Protein AF-F5LAY6-F1 (afdb_monomer_lite)

Organism: Caldalkalibacillus thermarum (strain TA2.A1) (NCBI:txid986075)

Structure (mmCIF, N/CA/C/O backbone):
data_AF-F5LAY6-F1
#
_entry.id   AF-F5LAY6-F1
#
loop_
_atom_site.group_PDB
_atom_site.id
_atom_site.type_symbol
_atom_site.label_atom_id
_atom_site.label_alt_id
_atom_site.label_comp_id
_atom_site.label_asym_id
_atom_site.label_entity_id
_atom_site.label_seq_id
_atom_site.pdbx_PDB_ins_code
_atom_site.Cartn_x
_atom_site.Cartn_y
_atom_site.Cartn_z
_atom_site.occupancy
_atom_site.B_iso_or_equiv
_atom_site.auth_seq_id
_atom_site.auth_comp_id
_atom_site.auth_asym_id
_atom_site.auth_atom_id
_atom_site.pdbx_PDB_model_num
ATOM 1 N N . MET A 1 1 ? -7.547 -2.627 6.941 1.00 94.31 1 MET A N 1
ATOM 2 C CA . MET A 1 1 ? -6.527 -1.923 6.129 1.00 94.31 1 MET A CA 1
ATOM 3 C C . MET A 1 1 ? -5.927 -2.865 5.103 1.00 94.31 1 MET A C 1
ATOM 5 O O . MET A 1 1 ? -5.609 -4.009 5.427 1.00 94.31 1 MET A O 1
ATOM 9 N N . ALA A 1 2 ? -5.750 -2.391 3.878 1.00 96.81 2 ALA A N 1
ATOM 10 C CA . ALA A 1 2 ? -5.192 -3.175 2.783 1.00 96.81 2 ALA A CA 1
ATOM 11 C C . ALA A 1 2 ? -4.248 -2.331 1.922 1.00 96.81 2 ALA A C 1
ATOM 13 O O . ALA A 1 2 ? -4.343 -1.107 1.901 1.00 96.81 2 ALA A O 1
ATOM 14 N N . CYS A 1 3 ? -3.327 -3.002 1.239 1.00 97.81 3 CYS A N 1
ATOM 15 C CA . CYS A 1 3 ? -2.432 -2.422 0.251 1.00 97.81 3 CYS A CA 1
ATOM 16 C C . CYS A 1 3 ? -2.867 -2.886 -1.141 1.00 97.81 3 CYS A C 1
ATOM 18 O O . CYS A 1 3 ? -3.126 -4.078 -1.327 1.00 97.81 3 CYS A O 1
ATOM 20 N N . ALA A 1 4 ? -2.956 -1.963 -2.097 1.00 98.12 4 ALA A N 1
ATOM 21 C CA . ALA A 1 4 ? -3.187 -2.274 -3.503 1.00 98.12 4 ALA A CA 1
ATOM 22 C C . ALA A 1 4 ? -1.932 -1.942 -4.320 1.00 98.12 4 ALA A C 1
ATOM 24 O O . ALA A 1 4 ? -1.434 -0.817 -4.264 1.00 98.12 4 ALA A O 1
ATOM 25 N N . GLY A 1 5 ? -1.437 -2.926 -5.069 1.00 97.56 5 GLY A N 1
ATOM 26 C CA . GLY A 1 5 ? -0.146 -2.902 -5.756 1.00 97.56 5 GLY A CA 1
ATOM 27 C C . GLY A 1 5 ? 1.000 -3.496 -4.925 1.00 97.56 5 GLY A C 1
ATOM 28 O O . GLY A 1 5 ? 0.861 -3.794 -3.737 1.00 97.56 5 GLY A O 1
ATOM 29 N N . TRP A 1 6 ? 2.154 -3.691 -5.559 1.00 96.75 6 TRP A N 1
ATOM 30 C CA . TRP A 1 6 ? 3.392 -4.156 -4.928 1.00 96.75 6 TRP A CA 1
ATOM 31 C C . TRP A 1 6 ? 4.376 -2.999 -4.718 1.00 96.75 6 TRP A C 1
ATOM 33 O O . TRP A 1 6 ? 4.495 -2.149 -5.599 1.00 96.75 6 TRP A O 1
ATOM 43 N N . PRO A 1 7 ? 5.123 -2.981 -3.595 1.00 96.94 7 PRO A N 1
ATOM 44 C CA . PRO A 1 7 ? 6.133 -1.968 -3.326 1.00 96.94 7 PRO A CA 1
ATOM 45 C C . PRO A 1 7 ? 7.342 -2.209 -4.234 1.00 96.94 7 PRO A C 1
ATOM 47 O O . PRO A 1 7 ? 8.216 -3.031 -3.944 1.00 96.94 7 PRO A O 1
ATOM 50 N N . LYS A 1 8 ? 7.345 -1.538 -5.384 1.00 96.88 8 LYS A N 1
ATOM 51 C CA . LYS A 1 8 ? 8.428 -1.568 -6.369 1.00 96.88 8 LYS A CA 1
ATOM 52 C C . LYS A 1 8 ? 9.167 -0.238 -6.397 1.00 96.88 8 LYS A C 1
ATOM 54 O O . LYS A 1 8 ? 8.530 0.817 -6.458 1.00 96.88 8 LYS A O 1
ATOM 59 N N . SER A 1 9 ? 10.493 -0.285 -6.392 1.00 96.44 9 SER A N 1
ATOM 60 C CA . SER A 1 9 ? 11.362 0.888 -6.462 1.00 96.44 9 SER A CA 1
ATOM 61 C C . SER A 1 9 ? 12.680 0.546 -7.151 1.00 96.44 9 SER A C 1
ATOM 63 O O . SER A 1 9 ? 13.339 -0.427 -6.803 1.00 96.44 9 SER A O 1
ATOM 65 N N . ALA A 1 10 ? 13.118 1.397 -8.078 1.00 93.31 10 ALA A N 1
ATOM 66 C CA . ALA A 1 10 ? 14.460 1.300 -8.645 1.00 93.31 10 ALA A CA 1
ATOM 67 C C . ALA A 1 10 ? 15.536 1.620 -7.577 1.00 93.31 10 ALA A C 1
ATOM 69 O O . ALA A 1 10 ? 15.261 2.402 -6.658 1.00 93.31 10 ALA A O 1
ATOM 70 N N . PRO A 1 11 ? 16.760 1.070 -7.698 1.00 93.94 11 PRO A N 1
ATOM 71 C CA . PRO A 1 11 ? 17.211 0.156 -8.753 1.00 93.94 11 PRO A CA 1
ATOM 72 C C . PRO A 1 11 ? 16.831 -1.317 -8.517 1.00 93.94 11 PRO A C 1
ATOM 74 O O . PRO A 1 11 ? 17.081 -2.136 -9.395 1.00 93.94 11 PRO A O 1
ATOM 77 N N . ASP A 1 12 ? 16.258 -1.649 -7.357 1.00 94.69 12 ASP A N 1
ATOM 78 C CA . ASP A 1 12 ? 15.993 -3.037 -6.950 1.00 94.69 12 ASP A CA 1
ATOM 79 C C . ASP A 1 12 ? 14.876 -3.697 -7.773 1.00 94.69 12 ASP A C 1
ATOM 81 O O . ASP A 1 12 ? 14.871 -4.915 -7.954 1.00 94.69 12 ASP A O 1
ATOM 85 N N . ASP A 1 13 ? 13.957 -2.893 -8.313 1.00 96.19 13 ASP A N 1
ATOM 86 C CA . ASP A 1 13 ? 12.897 -3.327 -9.218 1.00 96.19 13 ASP A CA 1
ATOM 87 C C . ASP A 1 13 ? 12.905 -2.557 -10.540 1.00 96.19 13 ASP A C 1
ATOM 89 O O . ASP A 1 13 ? 13.234 -1.369 -10.604 1.00 96.19 13 ASP A O 1
ATOM 93 N N . ASP A 1 14 ? 12.413 -3.225 -11.582 1.00 94.62 14 ASP A N 1
ATOM 94 C CA . ASP A 1 14 ? 11.987 -2.573 -12.814 1.00 94.62 14 ASP A CA 1
ATOM 95 C C . ASP A 1 14 ? 10.589 -1.957 -12.623 1.00 94.62 14 ASP A C 1
ATOM 97 O O . ASP A 1 14 ? 9.644 -2.635 -12.206 1.00 94.62 14 ASP A O 1
ATOM 101 N N . VAL A 1 15 ? 10.460 -0.659 -12.905 1.00 94.12 15 VAL A N 1
ATOM 102 C CA . VAL A 1 15 ? 9.225 0.115 -12.721 1.00 94.12 15 VAL A CA 1
ATOM 103 C C . VAL A 1 15 ? 8.716 0.537 -14.093 1.00 94.12 15 VAL A C 1
ATOM 105 O O . VAL A 1 15 ? 9.242 1.464 -14.709 1.00 94.12 15 VAL A O 1
ATOM 108 N N . ARG A 1 16 ? 7.673 -0.148 -14.568 1.00 93.31 16 ARG A N 1
ATOM 109 C CA . ARG A 1 16 ? 7.069 0.072 -15.887 1.00 93.31 16 ARG A CA 1
ATOM 110 C C . ARG A 1 16 ? 5.583 0.374 -15.761 1.00 93.31 16 ARG A C 1
ATOM 112 O O . ARG A 1 16 ? 4.909 -0.155 -14.885 1.00 93.31 16 ARG A O 1
ATOM 119 N N . LEU A 1 17 ? 5.068 1.215 -16.656 1.00 87.38 17 LEU A N 1
ATOM 120 C CA . LEU A 1 17 ? 3.664 1.644 -16.633 1.00 87.38 17 LEU A CA 1
ATOM 121 C C . LEU A 1 17 ? 2.677 0.511 -16.954 1.00 87.38 17 LEU A C 1
ATOM 123 O O . LEU A 1 17 ? 1.517 0.589 -16.565 1.00 87.38 17 LEU A O 1
ATOM 127 N N . ASP A 1 18 ? 3.119 -0.519 -17.672 1.00 92.12 18 ASP A N 1
ATOM 128 C CA . ASP A 1 18 ? 2.318 -1.682 -18.065 1.00 92.12 18 ASP A CA 1
ATOM 129 C C . ASP A 1 18 ? 2.433 -2.857 -17.080 1.00 92.12 18 ASP A C 1
ATOM 131 O O . ASP A 1 18 ? 1.933 -3.950 -17.350 1.00 92.12 18 ASP A O 1
ATOM 135 N N . ASP A 1 19 ? 3.083 -2.648 -15.934 1.00 95.94 19 ASP A N 1
ATOM 136 C CA . ASP A 1 19 ? 3.276 -3.674 -14.922 1.00 95.94 19 ASP A CA 1
ATOM 137 C C . ASP A 1 19 ? 1.978 -3.915 -14.127 1.00 95.94 19 ASP A C 1
ATOM 139 O O . ASP A 1 19 ? 1.561 -3.050 -13.356 1.00 95.94 19 ASP A O 1
ATOM 143 N N . PRO A 1 20 ? 1.341 -5.097 -14.240 1.00 95.75 20 PRO A N 1
ATOM 144 C CA . PRO A 1 20 ? 0.066 -5.368 -13.576 1.00 95.75 20 PRO A CA 1
ATOM 145 C C . PRO A 1 20 ? 0.194 -5.493 -12.052 1.00 95.75 20 PRO A C 1
ATOM 147 O O . PRO A 1 20 ? -0.810 -5.656 -11.366 1.00 95.75 20 PRO A O 1
ATOM 150 N N . GLN A 1 21 ? 1.412 -5.478 -11.506 1.00 96.50 21 GLN A N 1
ATOM 151 C CA . GLN A 1 21 ? 1.645 -5.486 -10.064 1.00 96.50 21 GLN A CA 1
ATOM 152 C C . GLN A 1 21 ? 1.652 -4.072 -9.480 1.00 96.50 21 GLN A C 1
ATOM 154 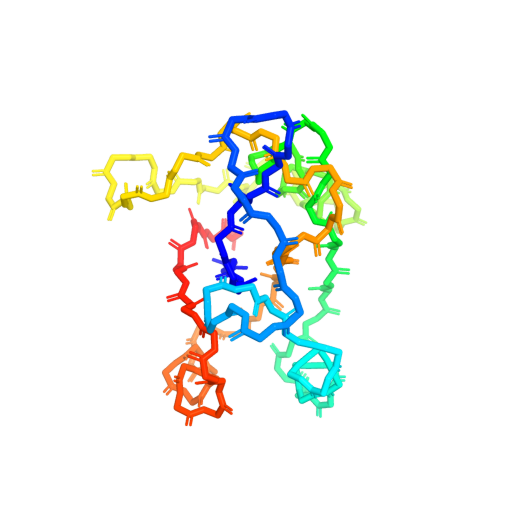O O . GLN A 1 21 ? 1.600 -3.935 -8.261 1.00 96.50 21 GLN A O 1
ATOM 159 N N . ILE A 1 22 ? 1.726 -3.036 -10.317 1.00 97.31 22 ILE A N 1
ATOM 160 C CA . ILE A 1 22 ? 1.686 -1.631 -9.911 1.00 97.31 22 ILE A CA 1
ATOM 161 C C . ILE A 1 22 ? 0.240 -1.145 -9.981 1.00 97.31 22 ILE A C 1
ATOM 163 O O . ILE A 1 22 ? -0.478 -1.440 -10.934 1.00 97.31 22 ILE A O 1
ATOM 167 N N . LEU A 1 23 ? -0.196 -0.398 -8.967 1.00 97.62 23 LEU A N 1
ATOM 168 C CA . LEU A 1 23 ? -1.522 0.210 -8.990 1.00 97.62 23 LEU A CA 1
ATOM 169 C C . LEU A 1 23 ? -1.585 1.293 -10.075 1.00 97.62 23 LEU A C 1
ATOM 171 O O . LEU A 1 23 ? -0.831 2.265 -10.029 1.00 97.62 23 LEU A O 1
ATOM 175 N N . SER A 1 24 ? -2.515 1.157 -11.019 1.00 96.50 24 SER A N 1
ATOM 176 C CA . SER A 1 24 ? -2.751 2.193 -12.029 1.00 96.50 24 SER A CA 1
ATOM 177 C C . SER A 1 24 ? -3.529 3.393 -11.475 1.00 96.50 24 SER A C 1
ATOM 179 O O . SER A 1 24 ? -4.226 3.312 -10.458 1.00 96.50 24 SER A O 1
ATOM 181 N N . ILE A 1 25 ? -3.457 4.530 -12.174 1.00 95.25 25 ILE A N 1
ATOM 182 C CA . ILE A 1 25 ? -4.220 5.727 -11.796 1.00 95.25 25 ILE A CA 1
ATOM 183 C C . ILE A 1 25 ? -5.732 5.493 -11.932 1.00 95.25 25 ILE A C 1
ATOM 185 O O . ILE A 1 25 ? -6.511 5.969 -11.107 1.00 95.25 25 ILE A O 1
ATOM 189 N N . GLU A 1 26 ? -6.162 4.720 -12.930 1.00 96.44 26 GLU A N 1
ATOM 190 C CA . GLU A 1 26 ? -7.557 4.328 -13.133 1.00 96.44 26 GLU A CA 1
ATOM 191 C C . GLU A 1 26 ? -8.080 3.513 -11.947 1.00 96.44 26 GLU A C 1
ATOM 193 O O . GLU A 1 26 ? -9.185 3.749 -11.457 1.00 96.44 26 GLU A O 1
ATOM 198 N N . GLU A 1 27 ? -7.271 2.586 -11.439 1.00 97.31 27 GLU A N 1
ATOM 199 C CA . GLU A 1 27 ? -7.598 1.785 -10.260 1.00 97.31 27 GLU A CA 1
ATOM 200 C C . GLU A 1 27 ? -7.613 2.605 -8.971 1.00 97.31 27 GLU A C 1
ATOM 202 O O . GLU A 1 27 ? -8.482 2.394 -8.122 1.00 97.31 27 GLU A O 1
ATOM 207 N N . LEU A 1 28 ? -6.726 3.596 -8.842 1.00 97.81 28 LEU A N 1
ATOM 208 C CA . LEU A 1 28 ? -6.794 4.558 -7.744 1.00 97.81 28 LEU A CA 1
ATOM 209 C C . LEU A 1 28 ? -8.120 5.334 -7.764 1.00 97.81 28 LEU A C 1
ATOM 211 O O . LEU A 1 28 ? -8.737 5.530 -6.715 1.00 97.81 28 LEU A O 1
ATOM 215 N N . TYR A 1 29 ? -8.606 5.737 -8.943 1.00 97.88 29 TYR A N 1
ATOM 216 C CA . TYR A 1 29 ? -9.931 6.351 -9.068 1.00 97.88 29 TYR A CA 1
ATOM 217 C C . TYR A 1 29 ? -11.060 5.396 -8.681 1.00 97.88 29 TYR A C 1
ATOM 219 O O . TYR A 1 29 ? -12.003 5.840 -8.026 1.00 97.88 29 TYR A O 1
ATOM 227 N N . ILE A 1 30 ? -10.964 4.111 -9.041 1.00 97.69 30 ILE A N 1
ATOM 228 C CA . ILE A 1 30 ? -11.932 3.090 -8.617 1.00 97.69 30 ILE A CA 1
ATOM 229 C C . ILE A 1 30 ? -11.982 3.024 -7.093 1.00 97.69 30 ILE A C 1
ATOM 231 O O . ILE A 1 30 ? -13.078 3.138 -6.551 1.00 97.69 30 ILE A O 1
ATOM 235 N N . LEU A 1 31 ? -10.831 2.902 -6.416 1.00 98.00 31 LEU A N 1
ATOM 236 C CA . LEU A 1 31 ? -10.733 2.877 -4.950 1.00 98.00 31 LEU A CA 1
ATOM 237 C C . LEU A 1 31 ? -11.353 4.125 -4.318 1.00 98.00 31 LEU A C 1
ATOM 239 O O . LEU A 1 31 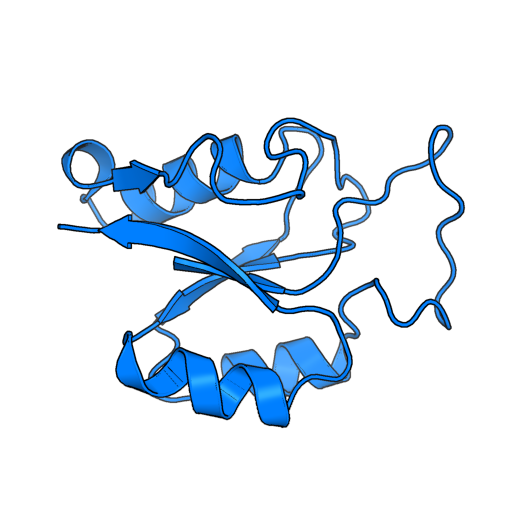? -12.194 4.016 -3.430 1.00 98.00 31 LEU A O 1
ATOM 243 N N . ARG A 1 32 ? -10.992 5.312 -4.816 1.00 97.38 32 ARG A N 1
ATOM 244 C CA . ARG A 1 32 ? -11.450 6.603 -4.277 1.00 97.38 32 ARG A CA 1
ATOM 245 C C . ARG A 1 32 ? -12.958 6.834 -4.428 1.00 97.38 32 ARG A C 1
ATOM 247 O O . ARG A 1 32 ? -13.516 7.688 -3.749 1.00 97.38 32 ARG A O 1
ATOM 254 N N . GLN A 1 33 ? -13.618 6.132 -5.348 1.00 97.00 33 GLN A N 1
ATOM 255 C CA . GLN A 1 33 ? -15.068 6.221 -5.555 1.00 97.00 33 GLN A CA 1
ATOM 256 C C . GLN A 1 33 ? -15.866 5.265 -4.657 1.00 97.00 33 GLN A C 1
ATOM 258 O O . GLN A 1 33 ? -17.097 5.282 -4.693 1.00 97.00 33 GLN A O 1
ATOM 263 N N . GLN A 1 34 ? -15.201 4.421 -3.867 1.00 97.19 34 GLN A N 1
ATOM 264 C CA . GLN A 1 34 ? -15.876 3.445 -3.018 1.00 97.19 34 GLN A CA 1
ATOM 265 C C . GLN A 1 34 ? -16.295 4.109 -1.709 1.00 97.19 34 GLN A C 1
ATOM 267 O O . GLN A 1 34 ? -15.430 4.603 -0.991 1.00 97.19 34 GLN A O 1
ATOM 272 N N . PRO A 1 35 ? -17.587 4.076 -1.347 1.00 96.19 35 PRO A N 1
ATOM 273 C CA . PRO A 1 35 ? -18.053 4.686 -0.100 1.00 96.19 35 PRO A CA 1
ATOM 274 C C . PRO A 1 35 ? -17.457 4.011 1.145 1.00 96.19 35 PRO A C 1
ATOM 276 O O . PRO A 1 35 ? -17.345 4.634 2.195 1.00 96.19 35 PRO A O 1
ATOM 279 N N . ASP A 1 36 ? -17.054 2.747 1.006 1.00 96.62 36 ASP A N 1
ATOM 280 C CA . ASP A 1 36 ? -16.465 1.949 2.078 1.00 96.62 36 ASP A CA 1
ATOM 281 C C . ASP A 1 36 ? -14.950 2.147 2.218 1.00 96.62 36 ASP A C 1
ATOM 283 O O . ASP A 1 36 ? -14.361 1.519 3.087 1.00 96.62 36 ASP A O 1
ATOM 287 N N . VAL A 1 37 ? -14.306 2.943 1.353 1.00 97.50 37 VAL A N 1
ATOM 288 C CA . VAL A 1 37 ? -12.885 3.311 1.464 1.00 97.50 37 VAL A CA 1
ATOM 289 C C . VAL A 1 37 ? -12.810 4.688 2.113 1.00 97.50 37 VAL A C 1
ATOM 291 O O . VAL A 1 37 ? -13.399 5.641 1.608 1.00 97.50 37 VAL A O 1
ATOM 294 N N . HIS A 1 38 ? -12.112 4.789 3.243 1.00 94.81 38 HIS A N 1
ATOM 295 C CA . HIS A 1 38 ? -12.126 5.999 4.071 1.00 94.81 38 HIS A CA 1
ATOM 296 C C . HIS A 1 38 ? -10.906 6.885 3.812 1.00 94.81 38 HIS A C 1
ATOM 298 O O . HIS A 1 38 ? -11.073 8.049 3.462 1.00 94.81 38 HIS A O 1
ATOM 304 N N . ASP A 1 39 ? -9.702 6.315 3.887 1.00 95.25 39 ASP A N 1
ATOM 305 C CA . ASP A 1 39 ? -8.441 7.011 3.624 1.00 95.25 39 ASP A CA 1
ATOM 306 C C . ASP A 1 39 ? -7.556 6.201 2.681 1.00 95.25 39 ASP A C 1
ATOM 308 O O . ASP A 1 39 ? -7.570 4.969 2.701 1.00 95.25 39 ASP A O 1
ATOM 312 N N . ILE A 1 40 ? -6.757 6.902 1.875 1.00 97.94 40 ILE A N 1
ATOM 313 C CA . ILE A 1 40 ? -5.775 6.319 0.956 1.00 97.94 40 ILE A CA 1
ATOM 314 C C . ILE A 1 40 ? -4.487 7.138 1.054 1.00 97.94 40 ILE A C 1
ATOM 316 O O . ILE A 1 40 ? -4.520 8.349 0.838 1.00 97.94 40 ILE A O 1
ATOM 320 N N . LEU A 1 41 ? -3.357 6.481 1.317 1.00 97.88 41 LEU A N 1
ATOM 321 C CA . LEU A 1 41 ? -2.027 7.090 1.275 1.00 97.88 41 LEU A CA 1
ATOM 322 C C . LEU A 1 41 ? -1.144 6.379 0.238 1.00 97.88 41 LEU A C 1
ATOM 324 O O . LEU A 1 41 ? -1.129 5.143 0.189 1.00 97.88 41 LEU A O 1
ATOM 328 N N . PRO A 1 42 ? -0.392 7.124 -0.593 1.00 97.81 42 PRO A N 1
ATOM 329 C CA . PRO A 1 42 ? 0.631 6.525 -1.439 1.00 97.81 42 PRO A CA 1
ATOM 330 C C . PRO A 1 42 ? 1.753 5.948 -0.578 1.00 97.81 42 PRO A C 1
ATOM 332 O O . PRO A 1 42 ? 2.137 6.547 0.425 1.00 97.81 42 PRO A O 1
ATOM 335 N N . VAL A 1 43 ? 2.305 4.803 -0.979 1.00 98.31 43 VAL A N 1
ATOM 336 C CA . VAL A 1 43 ? 3.439 4.212 -0.264 1.00 98.31 43 VAL A CA 1
ATOM 337 C C . VAL A 1 43 ? 4.738 4.846 -0.740 1.00 98.31 43 VAL A C 1
ATOM 339 O O . VAL A 1 43 ? 5.085 4.761 -1.914 1.00 98.31 43 VAL A O 1
ATOM 342 N N . GLY A 1 44 ? 5.452 5.502 0.176 1.00 97.12 44 GLY A N 1
ATOM 343 C CA . GLY A 1 44 ? 6.713 6.177 -0.110 1.00 97.12 44 GLY A CA 1
ATOM 344 C C . GLY A 1 44 ? 7.958 5.318 0.128 1.00 97.12 44 GLY A C 1
ATOM 345 O O . GLY A 1 44 ? 7.921 4.090 0.239 1.00 97.12 44 GLY A O 1
ATOM 346 N N . SER A 1 45 ? 9.105 5.991 0.253 1.00 96.94 45 SER A N 1
ATOM 347 C CA . SER A 1 45 ? 10.405 5.345 0.489 1.00 96.94 45 SER A CA 1
ATOM 348 C C . SER A 1 45 ? 10.525 4.646 1.846 1.00 96.94 45 SER A C 1
ATOM 350 O O . SER A 1 45 ? 11.400 3.804 2.014 1.00 96.94 45 SER A O 1
ATOM 352 N N . LYS A 1 46 ? 9.652 4.979 2.804 1.00 97.88 46 LYS A N 1
ATOM 353 C CA . LYS A 1 46 ? 9.618 4.376 4.146 1.00 97.88 46 LYS A CA 1
ATOM 354 C C . LYS A 1 46 ? 8.762 3.101 4.230 1.00 97.88 46 LYS A C 1
ATOM 356 O O . LYS A 1 46 ? 8.713 2.482 5.289 1.00 97.88 46 LYS A O 1
ATOM 361 N N . GLY A 1 47 ? 8.109 2.713 3.134 1.00 97.69 47 GLY A N 1
ATOM 362 C CA . GLY A 1 47 ? 7.387 1.447 3.019 1.00 97.69 47 GLY A CA 1
ATOM 363 C C . GLY A 1 47 ? 5.975 1.436 3.610 1.00 97.69 47 GLY A C 1
ATOM 364 O O . GLY A 1 47 ? 5.501 2.398 4.217 1.00 97.69 47 GLY A O 1
ATOM 365 N N . ILE A 1 48 ? 5.284 0.314 3.392 1.00 97.44 48 ILE A N 1
ATOM 366 C CA . ILE A 1 48 ? 3.859 0.120 3.707 1.00 97.44 48 ILE A CA 1
ATOM 367 C C . ILE A 1 48 ? 3.598 0.262 5.207 1.00 97.44 48 ILE A C 1
ATOM 369 O O . ILE A 1 48 ? 2.605 0.869 5.598 1.00 97.44 48 ILE A O 1
ATOM 373 N N . LEU A 1 49 ? 4.468 -0.298 6.054 1.00 96.69 49 LEU A N 1
ATOM 374 C CA . LEU A 1 49 ? 4.295 -0.262 7.507 1.00 96.69 49 LEU A CA 1
ATOM 375 C C . LEU A 1 49 ? 4.346 1.170 8.048 1.00 96.69 49 LEU A C 1
ATOM 377 O O . LEU A 1 49 ? 3.563 1.511 8.933 1.00 96.69 49 LEU A O 1
ATOM 381 N N . TYR A 1 50 ? 5.238 2.001 7.506 1.00 97.56 50 TYR A N 1
ATOM 382 C CA . TYR A 1 50 ? 5.323 3.406 7.888 1.00 97.56 50 TYR A CA 1
ATOM 383 C C . TYR A 1 50 ? 4.028 4.142 7.534 1.00 97.56 50 TYR A C 1
ATOM 385 O O . TYR A 1 50 ? 3.411 4.742 8.409 1.00 97.56 50 TYR A O 1
ATOM 393 N N . GLU A 1 51 ? 3.560 4.032 6.288 1.00 97.88 51 GLU A N 1
ATOM 394 C CA . GLU A 1 51 ? 2.337 4.733 5.873 1.00 97.88 51 GLU A CA 1
ATOM 395 C C . GLU A 1 51 ? 1.074 4.168 6.537 1.00 97.88 51 GLU A C 1
ATOM 397 O O . GLU A 1 51 ? 0.123 4.900 6.787 1.00 97.88 51 GLU A O 1
ATOM 402 N N . ALA A 1 52 ? 1.055 2.879 6.884 1.00 96.69 52 ALA A N 1
ATOM 403 C CA . ALA A 1 52 ? -0.011 2.294 7.691 1.00 96.69 52 ALA A CA 1
ATOM 404 C C . ALA A 1 52 ? -0.100 2.951 9.078 1.00 96.69 52 ALA A C 1
ATOM 406 O O . ALA A 1 52 ? -1.199 3.238 9.557 1.00 96.69 52 ALA A O 1
ATOM 407 N N . GLN A 1 53 ? 1.050 3.218 9.703 1.00 96.94 53 GLN A N 1
ATOM 408 C CA . GLN A 1 53 ? 1.108 3.943 10.967 1.00 96.94 53 GLN A CA 1
ATOM 409 C C . GLN A 1 53 ? 0.664 5.397 10.793 1.00 96.94 53 GLN A C 1
ATOM 411 O O . GLN A 1 53 ? -0.106 5.879 11.616 1.00 96.94 53 GLN A O 1
ATOM 416 N N . GLU A 1 54 ? 1.080 6.078 9.724 1.00 97.50 54 GLU A N 1
ATOM 417 C CA . GLU A 1 54 ? 0.651 7.456 9.448 1.00 97.50 54 GLU A CA 1
ATOM 418 C C . GLU A 1 54 ? -0.856 7.550 9.186 1.00 97.50 54 GLU A C 1
ATOM 420 O O . GLU A 1 54 ? -1.511 8.452 9.711 1.00 97.50 54 GLU A O 1
ATOM 425 N N . LEU A 1 55 ? -1.434 6.580 8.469 1.00 96.44 55 LEU A N 1
ATOM 426 C CA . LEU A 1 55 ? -2.881 6.474 8.277 1.00 96.44 55 LEU A CA 1
ATOM 427 C C . LEU A 1 55 ? -3.585 6.353 9.635 1.00 96.44 55 LEU A C 1
ATOM 429 O O . LEU A 1 55 ? -4.463 7.158 9.947 1.00 96.44 55 LEU A O 1
ATOM 433 N N . ALA A 1 56 ? -3.156 5.411 10.481 1.00 96.50 56 ALA A N 1
ATOM 434 C CA . ALA A 1 56 ? -3.720 5.226 11.820 1.00 96.50 56 ALA A CA 1
ATOM 435 C C . ALA A 1 56 ? -3.547 6.473 12.709 1.00 96.50 56 ALA A C 1
ATOM 437 O O . ALA A 1 56 ? -4.475 6.868 13.416 1.00 96.50 56 ALA A O 1
ATOM 438 N N . ASN A 1 57 ? -2.381 7.122 12.649 1.00 96.56 57 ASN A N 1
ATOM 439 C CA . ASN A 1 57 ? -2.075 8.354 13.376 1.00 96.56 57 ASN A CA 1
ATOM 440 C C . ASN A 1 57 ? -3.017 9.490 12.965 1.00 96.56 57 ASN A C 1
ATOM 442 O O . ASN A 1 57 ? -3.554 10.177 13.833 1.00 96.56 57 ASN A O 1
ATOM 446 N N . SER A 1 58 ? -3.250 9.666 11.660 1.00 94.25 58 SER A N 1
ATOM 447 C CA . SER A 1 58 ? -4.113 10.726 11.125 1.00 94.25 58 SER A CA 1
ATOM 448 C C . SER A 1 58 ? -5.575 10.588 11.564 1.00 94.25 58 SER A C 1
ATOM 450 O O . SER A 1 58 ? -6.249 11.593 11.780 1.00 94.25 58 SER A O 1
ATOM 452 N N . ALA A 1 59 ? -6.026 9.352 11.797 1.00 93.56 59 ALA A N 1
ATOM 453 C CA . ALA A 1 59 ? -7.346 9.041 12.336 1.00 93.56 59 ALA A CA 1
ATOM 454 C C . ALA A 1 59 ? -7.416 9.097 13.878 1.00 93.56 59 ALA A C 1
ATOM 456 O O . ALA A 1 59 ? -8.490 8.925 14.451 1.00 93.56 59 ALA A O 1
ATOM 457 N N . GLY A 1 60 ? -6.292 9.312 14.576 1.00 95.81 60 GLY A N 1
ATOM 458 C CA . GLY A 1 60 ? -6.220 9.242 16.041 1.00 95.81 60 GLY A CA 1
ATOM 459 C C . GLY A 1 60 ? -6.307 7.818 16.607 1.00 95.81 60 GLY A C 1
ATOM 460 O O . GLY A 1 60 ? -6.585 7.643 17.790 1.00 95.81 60 GLY A O 1
ATOM 461 N N . LEU A 1 61 ? -6.059 6.800 15.777 1.00 95.75 61 LEU A N 1
ATOM 462 C CA . LEU A 1 61 ? -6.214 5.372 16.084 1.00 95.75 61 LEU A CA 1
ATOM 463 C C . LEU A 1 61 ? -4.865 4.635 16.126 1.00 95.75 61 LEU A C 1
ATOM 465 O O . LEU A 1 61 ? -4.796 3.421 15.966 1.00 95.75 61 LEU A O 1
ATOM 469 N N . ALA A 1 62 ? -3.769 5.360 16.354 1.00 94.12 62 ALA A N 1
ATOM 470 C CA . ALA A 1 62 ? -2.408 4.822 16.357 1.00 94.12 62 ALA A CA 1
ATOM 471 C C . ALA A 1 62 ? -2.231 3.581 17.251 1.00 94.12 62 ALA A C 1
ATOM 473 O O . ALA A 1 62 ? -1.557 2.629 16.866 1.00 94.12 62 ALA A O 1
ATOM 474 N N . SER A 1 63 ? -2.844 3.591 18.440 1.00 93.81 63 SER A N 1
ATOM 475 C CA . SER A 1 63 ? -2.768 2.503 19.425 1.00 93.81 63 SER A CA 1
ATOM 476 C C . SER A 1 63 ? -3.638 1.289 19.089 1.00 93.81 63 SER A C 1
ATOM 478 O O . SER A 1 63 ? -3.538 0.281 19.778 1.00 93.81 63 SER A O 1
ATOM 480 N N . GLN A 1 64 ? -4.507 1.410 18.086 1.00 93.94 64 GLN A N 1
ATOM 481 C CA . GLN A 1 64 ? -5.459 0.390 17.636 1.00 93.94 64 GLN A CA 1
ATOM 482 C C . GLN A 1 64 ? -4.959 -0.360 16.394 1.00 93.94 64 GLN A C 1
ATOM 484 O O . GLN A 1 64 ? -5.629 -1.251 15.878 1.00 93.94 64 GLN A O 1
ATOM 489 N N . LEU A 1 65 ? -3.791 0.022 15.867 1.00 94.75 65 LEU A N 1
ATOM 490 C CA . LEU A 1 65 ? -3.235 -0.591 14.672 1.00 94.75 65 LEU A CA 1
ATOM 491 C C . LEU A 1 65 ? -2.705 -1.997 14.968 1.00 94.75 65 LEU A C 1
ATOM 493 O O . LEU A 1 65 ? -1.673 -2.176 15.616 1.00 94.75 65 LEU A O 1
ATOM 497 N N . GLU A 1 66 ? -3.363 -2.993 14.386 1.00 94.69 66 GLU A N 1
ATOM 498 C CA . GLU A 1 66 ? -2.942 -4.388 14.415 1.00 94.69 66 GLU A CA 1
ATOM 499 C C . GLU A 1 66 ? -2.484 -4.831 13.022 1.00 94.69 66 GLU A C 1
ATOM 501 O O . GLU A 1 66 ? -3.289 -5.062 12.115 1.00 94.69 66 GLU A O 1
ATOM 506 N N . VAL A 1 67 ? -1.169 -4.969 12.836 1.00 92.56 67 VAL A N 1
ATOM 507 C CA . VAL A 1 67 ? -0.573 -5.425 11.569 1.00 92.56 67 VAL A CA 1
ATOM 508 C C . VAL A 1 67 ? -0.425 -6.945 11.562 1.00 92.56 67 VAL A C 1
ATOM 510 O O . VAL A 1 67 ? 0.153 -7.532 12.477 1.00 92.56 67 VAL A O 1
ATOM 513 N N . GLN A 1 68 ? -0.862 -7.596 10.483 1.00 87.62 68 GLN A N 1
ATOM 514 C CA . GLN A 1 68 ? -0.756 -9.045 10.285 1.00 87.62 68 GLN A CA 1
ATOM 515 C C . GLN A 1 68 ? 0.660 -9.467 9.849 1.00 87.62 68 GLN A C 1
ATOM 517 O O . GLN A 1 68 ? 0.869 -10.011 8.759 1.00 87.62 68 GLN A O 1
ATOM 522 N N . LYS A 1 69 ? 1.662 -9.226 10.703 1.00 74.50 69 LYS A N 1
ATOM 523 C CA . LYS A 1 69 ? 3.046 -9.653 10.439 1.00 74.50 69 LYS A CA 1
ATOM 524 C C . LYS A 1 69 ? 3.110 -11.181 10.279 1.00 74.50 69 LYS A C 1
ATOM 526 O O . LYS A 1 69 ? 2.560 -11.922 11.088 1.00 74.50 69 LYS A O 1
ATOM 531 N N . GLY A 1 70 ? 3.769 -11.650 9.215 1.00 71.69 70 GLY A N 1
ATOM 532 C CA . GLY A 1 70 ? 3.969 -13.080 8.930 1.00 71.69 70 GLY A CA 1
ATOM 533 C C . GLY A 1 70 ? 2.814 -13.802 8.221 1.00 71.69 70 GLY A C 1
ATOM 534 O O . GLY A 1 70 ? 2.927 -14.997 7.967 1.00 71.69 70 GLY A O 1
ATOM 535 N N . ARG A 1 71 ? 1.718 -13.109 7.877 1.00 77.56 71 ARG A N 1
ATOM 536 C CA . ARG A 1 71 ? 0.596 -13.671 7.088 1.00 77.56 71 ARG A CA 1
ATOM 537 C C . ARG A 1 71 ? 0.541 -13.177 5.642 1.00 77.56 71 ARG A C 1
ATOM 539 O O . ARG A 1 71 ? -0.304 -13.621 4.873 1.00 77.56 71 ARG A O 1
ATOM 546 N N . THR A 1 72 ? 1.435 -12.264 5.281 1.00 82.56 72 THR A N 1
ATOM 547 C CA . THR A 1 72 ? 1.537 -11.667 3.951 1.00 82.56 72 THR A CA 1
ATOM 548 C C . THR A 1 72 ? 2.920 -11.920 3.366 1.00 82.56 72 THR A C 1
ATOM 550 O O . THR A 1 72 ? 3.909 -11.948 4.096 1.00 82.56 72 THR A O 1
ATOM 553 N N . THR A 1 73 ? 2.985 -12.103 2.048 1.00 82.56 73 THR A N 1
ATOM 554 C CA . THR A 1 73 ? 4.246 -12.180 1.297 1.00 82.56 73 THR A CA 1
ATOM 555 C C . THR A 1 73 ? 4.767 -10.806 0.877 1.00 82.56 73 THR A C 1
ATOM 557 O O . THR A 1 73 ? 5.831 -10.729 0.270 1.00 82.56 73 THR A O 1
ATOM 560 N N . LEU A 1 74 ? 4.021 -9.728 1.145 1.00 90.50 74 LEU A N 1
ATOM 561 C CA . LEU A 1 74 ? 4.502 -8.371 0.909 1.00 90.50 74 LEU A CA 1
ATOM 562 C C . LEU A 1 74 ? 5.575 -8.014 1.932 1.00 90.50 74 LEU A C 1
ATOM 564 O O . LEU A 1 74 ? 5.350 -8.112 3.139 1.00 90.50 74 LEU A O 1
ATOM 568 N N . ASP A 1 75 ? 6.703 -7.526 1.432 1.00 93.38 75 ASP A N 1
ATOM 569 C CA . ASP A 1 75 ? 7.670 -6.824 2.260 1.00 93.38 75 ASP A CA 1
ATOM 570 C C . ASP A 1 75 ? 7.075 -5.469 2.665 1.00 93.38 75 ASP A C 1
ATOM 572 O O . ASP A 1 75 ? 6.865 -4.585 1.832 1.00 93.38 75 ASP A O 1
ATOM 576 N N . LEU A 1 76 ? 6.735 -5.338 3.949 1.00 95.31 76 LEU A N 1
ATOM 577 C CA . LEU A 1 76 ? 6.080 -4.145 4.481 1.00 95.31 76 LEU A CA 1
ATOM 578 C C . LEU A 1 76 ? 7.054 -2.985 4.713 1.00 95.31 76 LEU A C 1
ATOM 580 O O . LEU A 1 76 ? 6.600 -1.855 4.888 1.00 95.31 76 LEU A O 1
ATOM 584 N N . GLU A 1 77 ? 8.357 -3.251 4.744 1.00 95.75 77 GLU A N 1
ATOM 585 C CA . GLU A 1 77 ? 9.404 -2.262 5.029 1.00 95.75 77 GLU A CA 1
ATOM 586 C C . GLU A 1 77 ? 10.133 -1.818 3.752 1.00 95.75 77 GLU A C 1
ATOM 588 O O . GLU A 1 77 ? 10.806 -0.787 3.748 1.00 95.75 77 GLU A O 1
ATOM 593 N N . LYS A 1 78 ? 9.948 -2.541 2.640 1.00 96.12 78 LYS A N 1
ATOM 594 C CA . LYS A 1 78 ? 10.490 -2.180 1.328 1.00 96.12 78 LYS A CA 1
ATOM 595 C C . LYS A 1 78 ? 9.978 -0.824 0.832 1.00 96.12 78 LYS A C 1
ATOM 597 O O . LYS A 1 78 ? 8.787 -0.517 0.898 1.00 96.12 78 LYS A O 1
ATOM 602 N N . SER A 1 79 ? 10.892 -0.046 0.250 1.00 96.69 79 SER A N 1
ATOM 603 C CA . SER A 1 79 ? 10.583 1.207 -0.444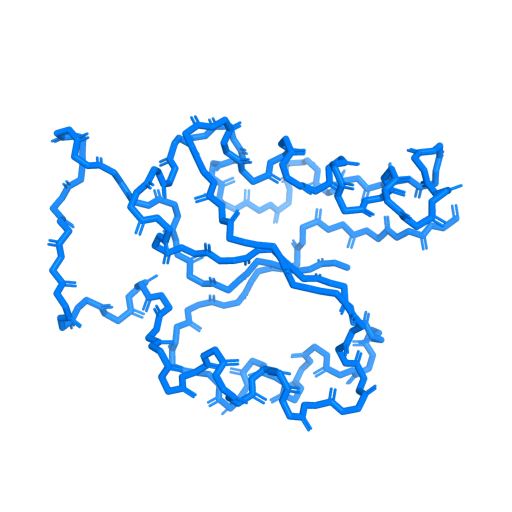 1.00 96.69 79 SER A CA 1
ATOM 604 C C . SER A 1 79 ? 9.623 0.983 -1.612 1.00 96.69 79 SER A C 1
ATOM 606 O O . SER A 1 79 ? 9.843 0.123 -2.466 1.00 96.69 79 SER A O 1
ATOM 608 N N . ALA A 1 80 ? 8.618 1.848 -1.708 1.00 96.00 80 ALA A N 1
ATOM 609 C CA . ALA A 1 80 ? 7.790 2.003 -2.895 1.00 96.00 80 ALA A CA 1
ATOM 610 C C . ALA A 1 80 ? 7.887 3.431 -3.446 1.00 96.00 80 ALA A C 1
ATOM 612 O O . ALA A 1 80 ? 6.922 3.923 -4.008 1.00 96.00 80 ALA A O 1
ATOM 613 N N . GLY A 1 81 ? 9.037 4.106 -3.283 1.00 88.62 81 GLY A N 1
ATOM 614 C CA . GLY A 1 81 ? 9.255 5.538 -3.561 1.00 88.62 81 GLY A CA 1
ATOM 615 C 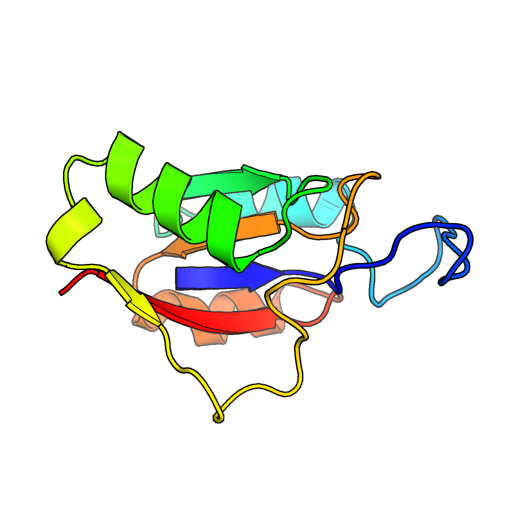C . GLY A 1 81 ? 8.532 6.156 -4.775 1.00 88.62 81 GLY A C 1
ATOM 616 O O . GLY A 1 81 ? 8.019 7.266 -4.640 1.00 88.62 81 GLY A O 1
ATOM 617 N N . PRO A 1 82 ? 8.413 5.474 -5.930 1.00 94.56 82 PRO A N 1
ATOM 618 C CA . PRO A 1 82 ? 7.612 5.945 -7.065 1.00 94.56 82 PRO A CA 1
ATOM 619 C C . PRO A 1 82 ? 6.082 5.892 -6.867 1.00 94.56 82 PRO A C 1
ATOM 621 O O . PRO A 1 82 ? 5.345 6.131 -7.818 1.00 94.56 82 PRO A O 1
ATOM 624 N N . SER A 1 83 ? 5.595 5.578 -5.663 1.00 96.19 83 SER A N 1
ATOM 625 C CA . SER A 1 83 ? 4.184 5.347 -5.322 1.00 96.19 83 SER A CA 1
ATOM 626 C C . SER A 1 83 ? 3.545 4.216 -6.132 1.00 96.19 83 SER A C 1
ATOM 628 O O . SER A 1 83 ? 2.437 4.343 -6.646 1.00 96.19 83 SER A O 1
ATOM 630 N N . THR A 1 84 ? 4.255 3.092 -6.254 1.00 97.06 84 THR A N 1
ATOM 631 C CA . THR A 1 84 ? 3.813 1.920 -7.035 1.00 97.06 84 THR A CA 1
ATOM 632 C C . THR A 1 84 ? 2.671 1.129 -6.388 1.00 97.06 84 THR A C 1
ATOM 634 O O . THR A 1 84 ? 2.030 0.296 -7.035 1.00 97.06 84 THR A O 1
ATOM 637 N N . CYS A 1 85 ? 2.381 1.414 -5.122 1.00 98.00 85 CYS A N 1
ATOM 638 C CA . CYS A 1 85 ? 1.243 0.893 -4.386 1.00 98.00 85 CYS A CA 1
ATOM 639 C C . CYS A 1 85 ? 0.685 1.947 -3.421 1.00 98.00 85 CYS A C 1
ATOM 641 O O . CYS A 1 85 ? 1.320 2.970 -3.142 1.00 98.00 85 CYS A O 1
ATOM 643 N N . VAL A 1 86 ? -0.518 1.693 -2.910 1.00 98.50 86 VAL A N 1
ATOM 644 C CA . VAL A 1 86 ? -1.180 2.540 -1.906 1.00 98.50 86 VAL A CA 1
ATOM 645 C C . VAL A 1 86 ? -1.636 1.697 -0.727 1.00 98.50 86 VAL A C 1
ATOM 647 O O . VAL A 1 86 ? -2.077 0.562 -0.913 1.00 98.50 86 VAL A O 1
ATOM 650 N N . ILE A 1 87 ? -1.587 2.267 0.473 1.00 97.88 87 ILE A N 1
ATOM 651 C CA . ILE A 1 87 ? -2.271 1.733 1.652 1.00 97.88 87 ILE A CA 1
ATOM 652 C C . ILE A 1 87 ? -3.609 2.453 1.804 1.00 97.88 87 ILE A C 1
ATOM 654 O O . ILE A 1 87 ? -3.704 3.658 1.580 1.00 97.88 87 ILE A O 1
ATOM 658 N N . PHE A 1 88 ? -4.652 1.725 2.183 1.00 98.06 88 PHE A N 1
ATOM 659 C CA . PHE A 1 88 ? -5.960 2.312 2.433 1.00 98.06 88 PHE A CA 1
ATOM 660 C C . PHE A 1 88 ? -6.700 1.640 3.594 1.00 98.06 88 PHE A C 1
ATOM 662 O O . PHE A 1 88 ? -6.481 0.466 3.935 1.00 98.06 88 PHE A O 1
ATOM 669 N N . SER A 1 89 ? -7.602 2.400 4.207 1.00 97.38 89 SER A N 1
ATOM 670 C CA . SER A 1 89 ? -8.596 1.909 5.160 1.00 97.38 89 SER A CA 1
ATOM 671 C C . SER A 1 89 ? -9.922 1.674 4.442 1.00 97.38 89 SER A C 1
ATOM 673 O O . SER A 1 89 ? -10.336 2.454 3.585 1.00 97.38 89 SER A O 1
ATOM 675 N N . ALA A 1 90 ? -10.579 0.566 4.772 1.00 97.06 90 ALA A 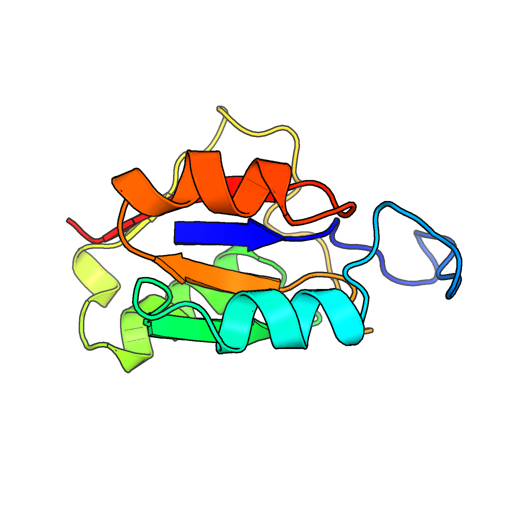N 1
ATOM 676 C CA . ALA A 1 90 ? -11.901 0.253 4.259 1.00 97.06 90 ALA A CA 1
ATOM 677 C C . ALA A 1 90 ? -12.662 -0.660 5.222 1.00 97.06 90 ALA A C 1
ATOM 679 O O . ALA A 1 90 ? -12.022 -1.368 6.010 1.00 97.06 90 ALA A O 1
ATOM 680 N N . ALA A 1 91 ? -13.992 -0.678 5.106 1.00 95.94 91 ALA A N 1
ATOM 681 C CA . ALA A 1 91 ? -14.830 -1.684 5.754 1.00 95.94 91 ALA A CA 1
ATOM 682 C C . ALA A 1 91 ? -14.416 -3.098 5.309 1.00 95.94 91 ALA A C 1
ATOM 684 O O . ALA A 1 91 ? -14.089 -3.326 4.137 1.00 95.94 91 ALA A O 1
ATOM 685 N N . GLU A 1 92 ? -14.418 -4.055 6.236 1.00 94.19 92 GLU A N 1
ATOM 686 C CA . GLU A 1 92 ? -13.928 -5.416 5.987 1.00 94.19 92 GLU A CA 1
ATOM 687 C C . GLU A 1 92 ? -14.718 -6.108 4.866 1.00 94.19 92 GLU A C 1
ATOM 689 O O . GLU A 1 92 ? -14.145 -6.749 3.979 1.00 94.19 92 GLU A O 1
ATOM 694 N N . GLU A 1 93 ? -16.028 -5.883 4.821 1.00 95.50 93 GLU A N 1
ATOM 695 C CA . GLU A 1 93 ? -16.946 -6.467 3.843 1.00 95.50 93 GLU A CA 1
ATOM 696 C C . GLU A 1 93 ? -16.679 -5.962 2.416 1.00 95.50 93 GLU A C 1
ATOM 698 O O . GLU A 1 93 ? -17.030 -6.626 1.433 1.00 95.50 93 GLU A O 1
ATOM 703 N N . ALA A 1 94 ? -16.031 -4.801 2.272 1.00 96.25 94 ALA A N 1
ATOM 704 C CA . ALA A 1 94 ? -15.692 -4.238 0.973 1.00 96.25 94 ALA A CA 1
ATOM 705 C C . ALA A 1 94 ? -14.495 -4.944 0.324 1.00 96.25 94 ALA A C 1
ATOM 707 O O . ALA A 1 94 ? -14.431 -5.011 -0.905 1.00 96.25 94 ALA A O 1
ATOM 708 N N . ILE A 1 95 ? -13.574 -5.521 1.103 1.00 96.00 95 ILE A N 1
ATOM 709 C CA . ILE A 1 95 ? -12.292 -6.052 0.608 1.00 96.00 95 ILE A CA 1
ATOM 710 C C . ILE A 1 95 ? -12.485 -7.058 -0.533 1.00 96.00 95 ILE A C 1
ATOM 712 O O . ILE A 1 95 ? -11.890 -6.910 -1.602 1.00 96.00 95 ILE A O 1
ATOM 716 N N . GLY A 1 96 ? -13.383 -8.033 -0.363 1.00 96.38 96 GLY A N 1
ATOM 717 C CA . GLY A 1 96 ? -13.651 -9.046 -1.390 1.00 96.38 96 GLY A CA 1
ATOM 718 C C . GLY A 1 96 ? -14.314 -8.492 -2.660 1.00 96.38 96 GLY A C 1
ATOM 719 O O . GLY A 1 96 ? -14.229 -9.100 -3.730 1.00 96.38 96 GLY A O 1
ATOM 720 N N . ARG A 1 97 ? -14.993 -7.341 -2.579 1.00 96.81 97 ARG A N 1
ATOM 721 C CA . ARG A 1 97 ? -15.514 -6.614 -3.749 1.00 96.81 97 ARG A CA 1
ATOM 722 C C . ARG A 1 97 ? -14.398 -5.850 -4.452 1.00 96.81 97 ARG A C 1
ATOM 724 O O . ARG A 1 97 ? -14.286 -5.970 -5.669 1.00 96.81 97 ARG A O 1
ATOM 731 N N . LEU A 1 98 ? -13.572 -5.124 -3.701 1.00 97.31 98 LEU A N 1
ATOM 732 C CA . LEU A 1 98 ? -12.447 -4.348 -4.233 1.00 97.31 98 LEU A CA 1
ATOM 733 C C . LEU A 1 98 ? -11.456 -5.246 -4.969 1.00 97.31 98 LEU A C 1
ATOM 735 O O . LEU A 1 98 ? -11.099 -4.957 -6.104 1.00 97.31 98 LEU A O 1
ATOM 739 N N . GLN A 1 99 ? -11.115 -6.400 -4.395 1.00 96.62 99 GLN A N 1
ATOM 740 C CA . GLN A 1 99 ? -10.204 -7.361 -5.020 1.00 96.62 99 GLN A CA 1
ATOM 741 C C . GLN A 1 99 ? -10.682 -7.857 -6.398 1.00 96.62 99 GLN A C 1
ATOM 743 O O . GLN A 1 99 ? -9.865 -8.259 -7.217 1.00 96.62 99 GLN A O 1
ATOM 748 N N . ARG A 1 100 ? -11.992 -7.822 -6.681 1.00 96.62 100 ARG A N 1
ATOM 749 C CA . ARG A 1 100 ? -12.554 -8.179 -7.998 1.00 96.62 100 ARG A CA 1
ATOM 750 C C . ARG A 1 100 ? -12.610 -7.011 -8.983 1.00 96.62 100 ARG A C 1
ATOM 752 O O . ARG A 1 100 ? -12.803 -7.245 -10.172 1.00 96.62 100 ARG A O 1
ATOM 759 N N . GLN A 1 101 ? -12.526 -5.776 -8.496 1.00 96.69 101 GLN A N 1
ATOM 760 C CA . GLN A 1 101 ? -12.570 -4.565 -9.320 1.00 96.69 101 GLN A CA 1
ATOM 761 C C . GLN A 1 101 ? -11.176 -4.100 -9.743 1.00 96.69 101 GLN A C 1
ATOM 763 O O . GLN A 1 101 ? -11.044 -3.445 -10.775 1.00 96.69 101 GLN A O 1
ATOM 768 N N . LEU A 1 102 ? -10.156 -4.442 -8.958 1.00 96.88 102 LEU A N 1
ATOM 769 C CA . LEU A 1 102 ? -8.765 -4.126 -9.246 1.00 96.88 102 LEU A CA 1
ATOM 770 C C . LEU A 1 102 ? -8.114 -5.253 -10.055 1.00 96.88 102 LEU A C 1
ATOM 772 O O . LEU A 1 102 ? -8.392 -6.435 -9.858 1.00 96.88 102 LEU A O 1
ATOM 776 N N . LYS A 1 103 ? -7.242 -4.863 -10.976 1.00 96.44 103 LYS A N 1
ATOM 777 C CA . LYS A 1 103 ? -6.289 -5.730 -11.672 1.00 96.44 103 LYS A CA 1
ATOM 778 C C . LYS A 1 103 ? -5.021 -5.903 -10.839 1.00 96.44 103 LYS A C 1
ATOM 780 O O . LYS A 1 103 ? -4.477 -7.005 -10.790 1.00 96.44 103 LYS A O 1
ATOM 785 N N . ALA A 1 104 ? -4.572 -4.826 -10.199 1.00 97.06 104 ALA A N 1
ATOM 786 C CA . ALA A 1 104 ? -3.448 -4.822 -9.290 1.00 97.06 104 ALA A CA 1
ATOM 787 C C . ALA A 1 104 ? -3.739 -5.724 -8.079 1.00 97.06 104 ALA A C 1
ATOM 789 O O . ALA A 1 104 ? -4.879 -5.803 -7.605 1.00 97.06 104 ALA A O 1
ATOM 790 N N . PRO A 1 105 ? -2.716 -6.413 -7.552 1.00 96.88 105 PRO A N 1
ATOM 791 C CA . PRO A 1 105 ? -2.869 -7.274 -6.391 1.00 96.88 105 PRO A CA 1
ATOM 792 C C . PRO A 1 105 ? -3.330 -6.464 -5.177 1.00 96.88 105 PRO A C 1
ATOM 794 O O . PRO A 1 105 ? -2.822 -5.376 -4.919 1.00 96.88 105 PRO A O 1
ATOM 797 N N . LEU A 1 106 ? -4.262 -7.026 -4.409 1.00 97.25 106 LEU A N 1
ATOM 798 C CA . LEU A 1 106 ? -4.747 -6.452 -3.158 1.00 97.25 106 LEU A CA 1
ATOM 799 C C . LEU A 1 106 ? -4.404 -7.395 -2.011 1.00 97.25 106 LEU A C 1
ATOM 801 O O . LEU A 1 106 ? -4.736 -8.580 -2.053 1.00 97.25 106 LEU A O 1
ATOM 805 N N . THR A 1 107 ? -3.788 -6.847 -0.970 1.00 96.44 107 THR A N 1
ATOM 806 C CA . THR A 1 107 ? -3.343 -7.608 0.196 1.00 96.44 107 THR A CA 1
ATOM 807 C C . THR A 1 107 ? -3.815 -6.936 1.473 1.00 96.44 107 THR A C 1
ATOM 809 O O . THR A 1 107 ? -3.523 -5.765 1.710 1.00 96.44 107 THR A O 1
ATOM 812 N N . VAL A 1 108 ? -4.516 -7.674 2.333 1.00 95.69 108 VAL A N 1
ATOM 813 C CA . VAL A 1 108 ? -4.874 -7.189 3.672 1.00 95.69 108 VAL A CA 1
ATOM 814 C C . VAL A 1 108 ? -3.608 -7.097 4.523 1.00 95.69 108 VAL A C 1
ATOM 816 O O . VAL A 1 108 ? -2.845 -8.056 4.617 1.00 95.69 108 VAL A O 1
ATOM 819 N N . ILE A 1 109 ? -3.379 -5.932 5.130 1.00 94.75 109 ILE A N 1
ATOM 820 C CA . ILE A 1 109 ? -2.173 -5.646 5.923 1.00 94.75 109 ILE A CA 1
ATOM 821 C C . ILE A 1 109 ? -2.466 -5.715 7.420 1.00 94.75 109 ILE A C 1
ATOM 823 O O . ILE A 1 109 ? -1.597 -6.071 8.212 1.00 94.75 109 ILE A O 1
ATOM 827 N N . GLY A 1 110 ? -3.690 -5.386 7.819 1.00 93.94 110 GLY A N 1
ATOM 828 C CA . GLY A 1 110 ? -4.037 -5.224 9.221 1.00 93.94 110 GLY A CA 1
ATOM 829 C C . GLY A 1 110 ? -5.422 -4.642 9.418 1.00 93.94 110 GLY A C 1
ATOM 830 O O . GLY A 1 110 ? -6.172 -4.446 8.457 1.00 93.94 110 GLY A O 1
ATOM 831 N N . GLN A 1 111 ? -5.739 -4.328 10.662 1.00 94.44 111 GLN A N 1
ATOM 832 C CA . GLN A 1 111 ? -6.989 -3.699 11.070 1.00 94.44 111 GLN A CA 1
ATOM 833 C C . GLN A 1 111 ? -6.732 -2.587 12.088 1.00 94.44 111 GLN A C 1
ATOM 835 O O . GLN A 1 111 ? -5.638 -2.482 12.640 1.00 94.44 111 GLN A O 1
ATOM 840 N N . L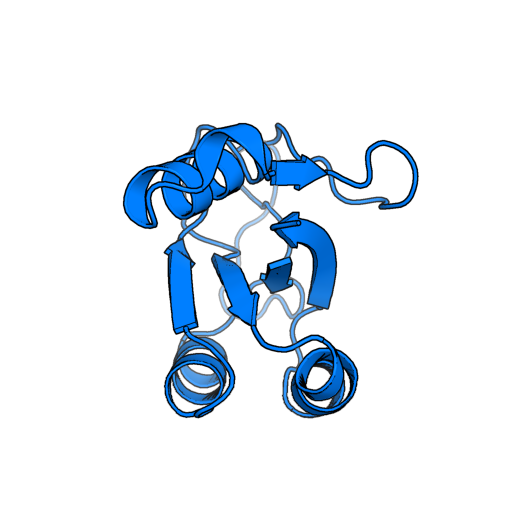EU A 1 112 ? -7.745 -1.748 12.280 1.00 91.44 112 LEU A N 1
ATOM 841 C CA . LEU A 1 112 ? -7.824 -0.780 13.368 1.00 91.44 112 LEU A CA 1
ATOM 842 C C . LEU A 1 112 ? -8.912 -1.316 14.307 1.00 91.44 112 LEU A C 1
ATOM 844 O O . LEU A 1 112 ? -10.044 -1.479 13.844 1.00 91.44 112 LEU A O 1
ATOM 848 N N . ALA A 1 113 ? -8.556 -1.672 15.542 1.00 77.81 113 ALA A N 1
ATOM 849 C CA . ALA A 1 113 ? -9.435 -2.320 16.521 1.00 77.81 113 ALA A CA 1
ATOM 850 C C . ALA A 1 113 ? -9.337 -1.688 17.918 1.00 77.81 113 ALA A C 1
ATOM 852 O O . ALA A 1 113 ? -8.206 -1.395 18.367 1.00 77.81 113 ALA A O 1
#

pLDDT: mean 94.95, std 4.63, range [71.69, 98.5]

Secondary structure (DSSP, 8-state):
-EEES----TTTS---TT-TTSPPHHHHHHHHT-TTEEEEEE--TTHHHHHHHHHHHHTT-GGGEEE-TTS-SS-SSS--TTT-SEEEEE-HHHHHHHHHH-SS-EEE-EEE-

Foldseek 3Di:
DKKFAAQDDPPVHDDDQPDLRFFHPVLVVVLVPDPQWDDKDQFAQQFQVVVLLVVCVVVVLNVQWDFPPPPDPGPRRHGSHVSRMMDTGGDPVCQVVSCVVGSHHMGDTTDRD

Radius of gyration: 13.0 Å; chains: 1; bounding box: 35×24×38 Å

Sequence (113 aa):
MACAGWPKSAPDDDVRLDDPQILSIEELYILRQQPDVHDILPVGSKGILYEAQELANSAGLASQLEVQKGRTTLDLEKSAGPSTCVIFSAAEEAIGRLQRQLKAPLTVIGQLA